Protein AF-A0A1X4HTI1-F1 (afdb_monomer_lite)

Sequence (126 aa):
PAGGGSGKAIRPALVLAAASALGGPVARASAVRAAAAVELVHNFTLLHDDVMDRDTTRRHRPTAWTVFGDADAILAGDALQALALRMLAEDPHPAASAAAARLADCVVELCAGQHADTAMERRGPP

Secondary structure (DSSP, 8-state):
--SSPPP--HHHHHHHHHHHHHHHHHHHHHTHHHHHHHHHHHHHHHHHHHHHTT--EETTEE-HHHHH-HHHHHHHHHHHHHHHHHHHHT--STTHHHHHHHHHHHHHHHHHHHHHHHHHHTT---

pLDDT: mean 92.07, std 11.3, range [50.28, 98.56]

Foldseek 3Di:
DPPDDDPPLVQLVVQLVVLCVVPNPVSSVLCNLLSQLRVLLVQLCVLVVCLVVVPQDDPRHGHPCVVPNDVVSNVSSVVSNVSSLVSLVPRPDPCSVVSSVVVVVVVVVVVVVVVVVSVVVVVDDD

Structure (mmCIF, N/CA/C/O backbone):
data_AF-A0A1X4HTI1-F1
#
_entry.id   AF-A0A1X4HTI1-F1
#
loop_
_atom_site.group_PDB
_atom_site.id
_atom_site.type_symbol
_atom_site.label_atom_id
_atom_site.label_alt_id
_atom_site.label_comp_id
_atom_site.label_asym_id
_atom_site.label_entity_id
_atom_site.label_seq_id
_atom_site.pdbx_PDB_ins_code
_atom_site.Cartn_x
_atom_site.Cartn_y
_atom_site.Cartn_z
_atom_site.occupancy
_atom_site.B_iso_or_equiv
_atom_site.auth_seq_id
_atom_site.auth_comp_id
_atom_site.auth_asym_id
_atom_site.auth_atom_id
_atom_site.pdbx_PDB_model_num
ATOM 1 N N . PRO A 1 1 ? 0.869 10.254 17.851 1.00 53.12 1 PRO A N 1
ATOM 2 C CA . PRO A 1 1 ? 1.420 8.978 17.327 1.00 53.12 1 PRO A CA 1
ATOM 3 C C . PRO A 1 1 ? 2.649 9.108 16.380 1.00 53.12 1 PRO A C 1
ATOM 5 O O . PRO A 1 1 ? 2.848 8.226 15.553 1.00 53.12 1 PRO A O 1
ATOM 8 N N . ALA A 1 2 ? 3.555 10.096 16.550 1.00 54.97 2 ALA A N 1
ATOM 9 C CA . ALA A 1 2 ? 4.762 10.244 15.699 1.00 54.97 2 ALA A CA 1
ATOM 10 C C . ALA A 1 2 ? 6.107 9.814 16.348 1.00 54.97 2 ALA A C 1
ATOM 12 O O . ALA A 1 2 ? 6.953 9.265 15.661 1.00 54.97 2 ALA A O 1
ATOM 13 N N . GLY A 1 3 ? 6.286 9.893 17.674 1.00 50.28 3 GLY A N 1
ATOM 14 C CA . GLY A 1 3 ? 7.582 9.627 18.346 1.00 50.28 3 GLY A CA 1
ATOM 15 C C . GLY A 1 3 ? 7.992 8.168 18.644 1.00 50.28 3 GLY A C 1
ATOM 16 O O . GLY A 1 3 ? 8.602 7.930 19.675 1.00 50.28 3 GLY A O 1
ATOM 17 N N . GLY A 1 4 ? 7.631 7.181 17.819 1.00 54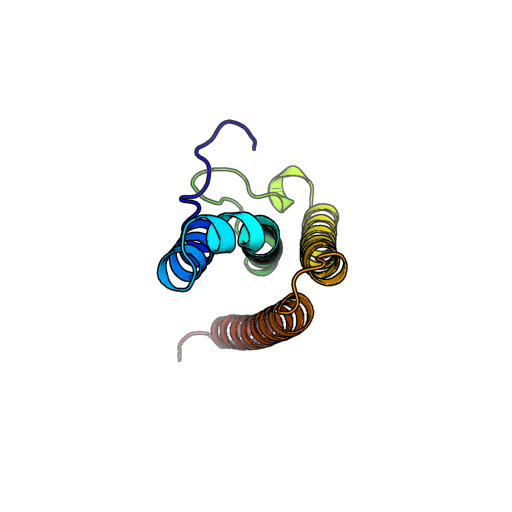.53 4 GLY A N 1
ATOM 18 C CA . GLY A 1 4 ? 7.895 5.752 18.072 1.00 54.53 4 GLY A CA 1
ATOM 19 C C . GLY A 1 4 ? 8.492 5.069 16.844 1.00 54.53 4 GLY A C 1
ATOM 20 O O . GLY A 1 4 ? 8.322 5.575 15.737 1.00 54.53 4 GLY A O 1
ATOM 21 N N . GLY A 1 5 ? 9.186 3.943 17.040 1.00 57.56 5 GLY A N 1
ATOM 22 C CA . GLY A 1 5 ? 9.954 3.262 15.993 1.00 57.56 5 GLY A CA 1
ATOM 23 C C . GLY A 1 5 ? 9.169 3.028 14.697 1.00 57.56 5 GLY A C 1
ATOM 24 O O . GLY A 1 5 ? 8.069 2.470 14.710 1.00 57.56 5 GLY A O 1
ATOM 25 N N . SER A 1 6 ? 9.764 3.452 13.578 1.00 66.44 6 SER A N 1
ATOM 26 C CA . SER A 1 6 ? 9.314 3.117 12.224 1.00 66.44 6 SER A CA 1
ATOM 27 C C . SER A 1 6 ? 9.195 1.599 12.065 1.00 66.44 6 SER A C 1
ATOM 29 O O . SER A 1 6 ? 9.945 0.835 12.677 1.00 66.44 6 SER A O 1
ATOM 31 N N . GLY A 1 7 ? 8.266 1.144 11.219 1.00 70.00 7 GLY A N 1
ATOM 32 C CA . GLY A 1 7 ? 8.229 -0.260 10.814 1.00 70.00 7 GLY A CA 1
ATOM 33 C C . GLY A 1 7 ? 9.562 -0.722 10.225 1.00 70.00 7 GLY A C 1
ATOM 34 O O . GLY A 1 7 ? 10.383 0.082 9.789 1.00 70.00 7 GLY A O 1
ATOM 35 N N . LYS A 1 8 ? 9.760 -2.043 10.177 1.00 82.31 8 LYS A N 1
ATOM 36 C CA . LYS A 1 8 ? 10.998 -2.669 9.679 1.00 82.31 8 LYS A CA 1
ATOM 37 C C . LYS A 1 8 ? 11.240 -2.466 8.171 1.00 82.31 8 LYS A C 1
ATOM 39 O O . LYS A 1 8 ? 12.240 -2.959 7.667 1.00 82.31 8 LYS A O 1
ATOM 44 N N . ALA A 1 9 ? 10.310 -1.820 7.455 1.00 86.12 9 ALA A N 1
ATOM 45 C CA . ALA A 1 9 ? 10.372 -1.562 6.013 1.00 86.12 9 ALA A CA 1
ATOM 46 C C . ALA A 1 9 ? 10.713 -2.814 5.173 1.00 86.12 9 ALA A C 1
ATOM 48 O O . ALA A 1 9 ? 11.374 -2.734 4.139 1.00 86.12 9 ALA A O 1
ATOM 49 N N . ILE A 1 10 ? 10.256 -3.993 5.618 1.00 91.94 10 ILE A N 1
ATOM 50 C CA . ILE A 1 10 ? 10.599 -5.279 4.990 1.00 91.94 10 ILE A CA 1
ATOM 51 C C . ILE A 1 10 ? 10.056 -5.337 3.560 1.00 91.94 10 ILE A C 1
ATOM 53 O O . ILE A 1 10 ? 10.773 -5.735 2.650 1.00 91.94 10 ILE A O 1
ATOM 57 N N . ARG A 1 11 ? 8.810 -4.905 3.343 1.00 94.06 11 ARG A N 1
ATOM 58 C CA . ARG A 1 11 ? 8.152 -4.955 2.030 1.00 94.06 11 ARG A CA 1
ATOM 59 C C . ARG A 1 11 ? 8.858 -4.093 0.973 1.00 94.06 11 ARG A C 1
ATOM 61 O O . ARG A 1 11 ? 9.241 -4.654 -0.053 1.00 94.06 11 ARG A O 1
ATOM 68 N N . PRO A 1 12 ? 9.120 -2.790 1.199 1.00 95.25 12 PRO A N 1
ATOM 69 C CA . PRO A 1 12 ? 9.872 -1.993 0.235 1.00 95.25 12 PRO A CA 1
ATOM 70 C C . PRO A 1 12 ? 11.305 -2.510 0.061 1.00 95.25 12 PRO A C 1
ATOM 72 O O . PRO A 1 12 ? 11.811 -2.528 -1.060 1.00 95.25 12 PRO A O 1
ATOM 75 N N . ALA A 1 13 ? 11.953 -3.005 1.124 1.00 96.06 13 ALA A N 1
ATOM 76 C CA . ALA A 1 13 ? 13.279 -3.608 1.008 1.00 96.06 13 ALA A CA 1
ATOM 77 C C . ALA A 1 13 ? 13.283 -4.841 0.088 1.00 96.06 13 ALA A C 1
ATOM 79 O O . ALA A 1 13 ? 14.198 -4.972 -0.724 1.00 96.06 13 ALA A O 1
ATOM 80 N N . LEU A 1 14 ? 12.259 -5.699 0.162 1.00 96.94 14 LEU A N 1
ATOM 81 C CA . LEU A 1 14 ? 12.106 -6.862 -0.716 1.00 96.94 14 LEU A CA 1
ATOM 82 C C . LEU A 1 14 ? 11.907 -6.460 -2.181 1.00 96.94 14 LEU A C 1
ATOM 84 O O . LEU A 1 14 ? 12.568 -7.028 -3.046 1.00 96.94 14 LEU A O 1
ATOM 88 N N . VAL A 1 15 ? 11.075 -5.450 -2.464 1.00 97.12 15 VAL A N 1
ATOM 89 C CA . VAL A 1 15 ? 10.889 -4.931 -3.834 1.00 97.12 15 VAL A CA 1
ATOM 90 C C . VAL A 1 15 ? 12.220 -4.443 -4.410 1.00 97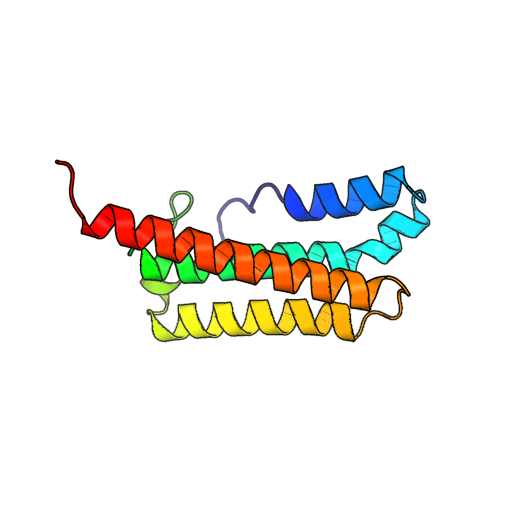.12 15 VAL A C 1
ATOM 92 O O . VAL A 1 15 ? 12.624 -4.842 -5.503 1.00 97.12 15 VAL A O 1
ATOM 95 N N . LEU A 1 16 ? 12.947 -3.624 -3.647 1.00 97.88 16 LEU A N 1
ATOM 96 C CA . LEU A 1 16 ? 14.232 -3.074 -4.077 1.00 97.88 16 LEU A CA 1
ATOM 97 C C . LEU A 1 16 ? 15.324 -4.147 -4.192 1.00 97.88 16 LEU A C 1
ATOM 99 O O . LEU A 1 16 ? 16.202 -4.035 -5.048 1.00 97.88 16 LEU A O 1
ATOM 103 N N . ALA A 1 17 ? 15.307 -5.167 -3.332 1.00 97.56 17 ALA A N 1
ATOM 104 C CA . ALA A 1 17 ? 16.234 -6.293 -3.401 1.00 97.56 17 ALA A CA 1
ATOM 105 C C . ALA A 1 17 ? 15.967 -7.160 -4.638 1.00 97.56 17 ALA A C 1
ATOM 107 O O . ALA A 1 17 ? 16.911 -7.482 -5.354 1.00 97.56 17 ALA A O 1
ATOM 108 N N . ALA A 1 18 ? 14.700 -7.464 -4.937 1.00 97.25 18 ALA A N 1
ATOM 109 C CA . ALA A 1 18 ? 14.311 -8.216 -6.127 1.00 97.25 18 ALA A CA 1
ATOM 110 C C . ALA A 1 18 ? 14.718 -7.485 -7.414 1.00 97.25 18 ALA A C 1
ATOM 112 O O . ALA A 1 18 ? 15.367 -8.069 -8.280 1.00 97.25 18 ALA A O 1
ATOM 113 N N . ALA A 1 19 ? 14.432 -6.182 -7.507 1.00 97.38 19 ALA A N 1
ATOM 114 C CA . ALA A 1 19 ? 14.858 -5.367 -8.643 1.00 97.38 19 ALA A CA 1
ATOM 115 C C . ALA A 1 19 ? 16.391 -5.335 -8.781 1.00 97.38 19 ALA A C 1
ATOM 117 O O . ALA A 1 19 ? 16.926 -5.515 -9.874 1.00 97.38 19 ALA A O 1
ATOM 118 N N . SER A 1 20 ? 17.106 -5.179 -7.660 1.00 97.75 20 SER A N 1
ATOM 119 C CA . SER A 1 20 ? 18.571 -5.200 -7.647 1.00 97.75 20 SER A CA 1
ATOM 120 C C . SER A 1 20 ? 19.154 -6.544 -8.080 1.00 97.75 20 SER A C 1
ATOM 122 O O . SER A 1 20 ? 20.186 -6.561 -8.743 1.00 97.75 20 SER A O 1
ATOM 124 N N . ALA A 1 21 ? 18.533 -7.660 -7.699 1.00 97.75 21 ALA A N 1
ATOM 125 C CA . ALA A 1 21 ? 19.001 -8.997 -8.048 1.00 97.75 21 ALA A CA 1
ATOM 126 C C . ALA A 1 21 ? 18.811 -9.308 -9.542 1.00 97.75 21 ALA A C 1
ATOM 128 O O . ALA A 1 21 ? 19.624 -10.019 -10.122 1.00 97.75 21 ALA A O 1
ATOM 129 N N . LEU A 1 22 ? 17.759 -8.763 -10.162 1.00 96.19 22 LEU A N 1
ATOM 130 C CA . LEU A 1 22 ? 17.398 -9.045 -11.556 1.00 96.19 22 LEU A CA 1
ATOM 131 C C . LEU A 1 22 ? 18.014 -8.070 -12.568 1.00 96.19 22 LEU A C 1
ATOM 133 O O . LEU A 1 22 ? 18.204 -8.438 -13.723 1.00 96.19 22 LEU A O 1
ATOM 137 N N . GLY A 1 23 ? 18.321 -6.836 -12.161 1.00 95.00 23 GLY A N 1
ATOM 138 C CA . GLY A 1 23 ? 18.818 -5.799 -13.076 1.00 95.00 23 GLY A CA 1
ATOM 139 C C . GLY A 1 23 ? 19.817 -4.820 -12.458 1.00 95.00 23 GLY A C 1
ATOM 140 O O . GLY A 1 23 ? 20.056 -3.742 -13.006 1.00 95.00 23 GLY A O 1
ATOM 141 N N . GLY A 1 24 ? 20.396 -5.166 -11.307 1.00 96.75 24 GLY A N 1
ATOM 142 C CA . GLY A 1 24 ? 21.441 -4.381 -10.659 1.00 96.75 24 GLY A CA 1
ATOM 143 C C . GLY A 1 24 ? 20.971 -3.029 -10.097 1.00 96.75 24 GLY A C 1
ATOM 144 O O . GLY A 1 24 ? 19.774 -2.782 -9.919 1.00 96.75 24 GLY A O 1
ATOM 145 N N . PRO A 1 25 ? 21.919 -2.120 -9.801 1.00 96.44 25 PRO A N 1
ATOM 146 C CA . PRO A 1 25 ? 21.630 -0.835 -9.160 1.00 96.44 25 PRO A CA 1
ATOM 147 C C . PRO A 1 25 ? 20.673 0.072 -9.947 1.00 96.44 25 PRO A C 1
ATOM 149 O O . PRO A 1 25 ? 19.893 0.801 -9.338 1.00 96.44 25 PRO A O 1
ATOM 152 N N . VAL A 1 26 ? 20.701 0.010 -11.283 1.00 96.38 26 VAL A N 1
ATOM 153 C CA . VAL A 1 26 ? 19.804 0.801 -12.142 1.00 96.38 26 VAL A CA 1
ATOM 154 C C . VAL A 1 26 ? 18.361 0.333 -11.970 1.00 96.38 26 VAL A C 1
ATOM 156 O O . VAL A 1 26 ? 17.499 1.151 -11.661 1.00 96.38 26 VAL A O 1
ATOM 159 N N . ALA A 1 27 ? 18.112 -0.980 -12.059 1.00 96.50 27 ALA A N 1
ATOM 160 C CA . ALA A 1 27 ? 16.780 -1.547 -11.844 1.00 96.50 27 ALA A CA 1
ATOM 161 C C . ALA A 1 27 ? 16.255 -1.263 -10.426 1.00 96.50 27 ALA A C 1
ATOM 163 O O . ALA A 1 27 ? 15.084 -0.922 -10.243 1.00 96.50 27 ALA A O 1
ATOM 164 N N . ARG A 1 28 ? 17.137 -1.338 -9.419 1.00 97.19 28 ARG A N 1
ATOM 165 C CA . ARG A 1 28 ? 16.823 -0.948 -8.037 1.00 97.19 28 ARG A CA 1
ATOM 166 C C . ARG A 1 28 ? 16.350 0.504 -7.945 1.00 97.19 28 ARG A C 1
ATOM 168 O O . ARG A 1 28 ? 15.361 0.765 -7.267 1.00 97.19 28 ARG A O 1
ATOM 175 N N . ALA A 1 29 ? 17.044 1.437 -8.598 1.00 96.75 29 ALA A N 1
ATOM 176 C CA . ALA A 1 29 ? 16.685 2.854 -8.577 1.00 96.75 29 ALA A CA 1
ATOM 177 C C . ALA A 1 29 ? 15.327 3.115 -9.250 1.00 96.75 29 ALA A C 1
ATOM 179 O O . ALA A 1 29 ? 14.518 3.875 -8.721 1.00 96.75 29 ALA A O 1
ATOM 180 N N . SER A 1 30 ? 15.030 2.433 -10.359 1.00 96.38 30 SER A N 1
ATOM 181 C CA . SER A 1 30 ? 13.724 2.523 -11.028 1.00 96.38 30 SER A CA 1
ATOM 182 C C . SER A 1 30 ? 12.572 1.887 -10.238 1.00 96.38 30 SER A C 1
ATOM 184 O O . SER A 1 30 ? 11.424 2.253 -10.446 1.00 96.38 30 SER A O 1
ATOM 186 N N . ALA A 1 31 ? 12.844 0.983 -9.292 1.00 97.19 31 ALA A N 1
ATOM 187 C CA . ALA A 1 31 ? 11.810 0.301 -8.507 1.00 97.19 31 ALA A CA 1
ATOM 188 C C . ALA A 1 31 ? 11.322 1.084 -7.270 1.00 97.19 31 ALA A C 1
ATOM 190 O O . ALA A 1 31 ? 10.470 0.592 -6.528 1.00 97.19 31 ALA A O 1
ATOM 191 N N . VAL A 1 32 ? 11.835 2.295 -7.018 1.00 97.19 32 VAL A N 1
ATOM 192 C CA . VAL A 1 32 ? 11.500 3.081 -5.813 1.00 97.19 32 VAL A CA 1
ATOM 193 C C . VAL A 1 32 ? 10.011 3.418 -5.735 1.00 97.19 32 VAL A C 1
ATOM 195 O O . VAL A 1 32 ? 9.420 3.295 -4.662 1.00 97.19 32 VAL A O 1
ATOM 198 N N . ARG A 1 33 ? 9.379 3.789 -6.856 1.00 97.38 33 ARG A N 1
ATOM 199 C CA . ARG A 1 33 ? 7.935 4.076 -6.887 1.00 97.38 33 ARG A CA 1
ATOM 200 C C . ARG A 1 33 ? 7.106 2.834 -6.575 1.00 97.38 33 ARG A C 1
ATOM 202 O O . ARG A 1 33 ? 6.187 2.915 -5.768 1.00 97.38 33 ARG A O 1
ATOM 209 N N . ALA A 1 34 ? 7.484 1.681 -7.125 1.00 97.69 34 ALA A N 1
ATOM 210 C CA . ALA A 1 34 ? 6.836 0.412 -6.811 1.00 97.69 34 ALA A CA 1
ATOM 211 C C . ALA A 1 34 ? 7.008 0.014 -5.336 1.00 97.69 34 ALA A C 1
ATOM 213 O O . ALA A 1 34 ? 6.046 -0.393 -4.689 1.00 97.69 34 ALA A O 1
ATOM 214 N N . ALA A 1 35 ? 8.205 0.190 -4.771 1.00 97.69 35 ALA A N 1
ATOM 215 C CA . ALA A 1 35 ? 8.463 -0.081 -3.358 1.00 97.69 35 ALA A CA 1
ATOM 216 C C . ALA A 1 35 ? 7.614 0.814 -2.438 1.00 97.69 35 ALA A C 1
ATOM 218 O O . ALA A 1 35 ? 7.045 0.333 -1.458 1.00 97.69 35 ALA A O 1
ATOM 219 N N . ALA A 1 36 ? 7.492 2.099 -2.776 1.00 97.62 36 ALA A N 1
ATOM 220 C CA . ALA A 1 36 ? 6.644 3.039 -2.056 1.00 97.62 36 ALA A CA 1
ATOM 221 C C . ALA A 1 36 ? 5.152 2.701 -2.192 1.00 97.62 36 ALA A C 1
ATOM 223 O O . ALA A 1 36 ? 4.449 2.710 -1.188 1.00 97.62 36 ALA A O 1
ATOM 224 N N . ALA A 1 37 ? 4.675 2.334 -3.387 1.00 98.12 37 ALA A N 1
ATOM 225 C CA . ALA A 1 37 ? 3.288 1.918 -3.601 1.00 98.12 37 ALA A CA 1
ATOM 226 C C . ALA A 1 37 ? 2.911 0.704 -2.733 1.00 98.12 37 ALA A C 1
ATOM 228 O O . ALA A 1 37 ? 1.852 0.693 -2.109 1.00 98.12 37 ALA A O 1
ATOM 229 N N . VAL A 1 38 ? 3.806 -0.283 -2.615 1.00 97.81 38 VAL A N 1
ATOM 230 C CA . VAL A 1 38 ? 3.603 -1.442 -1.730 1.00 97.81 38 VAL A CA 1
ATOM 231 C C . VAL A 1 38 ? 3.527 -1.030 -0.257 1.00 97.81 38 VAL A C 1
ATOM 233 O O . VAL A 1 38 ? 2.691 -1.547 0.482 1.00 97.81 38 VAL A O 1
ATOM 236 N N . GLU A 1 39 ? 4.376 -0.106 0.195 1.00 97.50 39 GLU A N 1
ATOM 237 C CA . GLU A 1 39 ? 4.343 0.367 1.585 1.00 97.50 39 GLU A CA 1
ATOM 238 C C . GLU A 1 39 ? 3.108 1.241 1.870 1.00 97.50 39 GLU A C 1
ATOM 240 O O . GLU A 1 39 ? 2.549 1.167 2.964 1.00 97.50 39 GLU A O 1
ATOM 245 N N . LEU A 1 40 ? 2.633 2.023 0.895 1.00 97.94 40 LEU A N 1
ATOM 246 C CA . LEU A 1 40 ? 1.378 2.773 0.994 1.00 97.94 40 LEU A CA 1
ATOM 247 C C . LEU A 1 40 ? 0.184 1.830 1.147 1.00 97.94 40 LEU A C 1
ATOM 249 O O . LEU A 1 40 ? -0.586 1.998 2.089 1.00 97.94 40 LEU A O 1
ATOM 253 N N . VAL A 1 41 ? 0.080 0.801 0.296 1.00 97.50 41 VAL A N 1
ATOM 254 C CA . VAL A 1 41 ? -0.954 -0.238 0.434 1.00 97.50 41 VAL A CA 1
ATOM 255 C C . VAL A 1 41 ? -0.838 -0.933 1.785 1.00 97.50 41 VAL A C 1
ATOM 257 O O . VAL A 1 41 ? -1.840 -1.104 2.465 1.00 97.50 41 VAL A O 1
ATOM 260 N N . HIS A 1 42 ? 0.373 -1.266 2.238 1.00 95.88 42 HIS A N 1
ATOM 261 C CA . HIS A 1 42 ? 0.541 -1.869 3.557 1.00 95.88 42 HIS A CA 1
ATOM 262 C C . HIS A 1 42 ? 0.003 -0.980 4.688 1.00 95.88 42 HIS A C 1
ATOM 264 O O . HIS A 1 42 ? -0.659 -1.483 5.588 1.00 95.88 42 HIS A O 1
ATOM 270 N N . ASN A 1 43 ? 0.283 0.324 4.670 1.00 96.00 43 ASN A N 1
ATOM 271 C CA . ASN A 1 43 ? -0.221 1.227 5.706 1.00 96.00 43 ASN A CA 1
ATOM 272 C C . ASN A 1 43 ? -1.732 1.458 5.585 1.00 96.00 43 ASN A C 1
ATOM 274 O O . ASN A 1 43 ? -2.391 1.576 6.613 1.00 96.00 43 ASN A O 1
ATOM 278 N N . PHE A 1 44 ? -2.277 1.467 4.365 1.00 95.94 44 PHE A N 1
ATOM 279 C CA . PHE A 1 44 ? -3.722 1.469 4.129 1.00 95.94 44 PHE A CA 1
ATOM 280 C C . PHE A 1 44 ? -4.398 0.298 4.852 1.00 95.94 44 PHE A C 1
ATOM 282 O O . PHE A 1 44 ? -5.302 0.546 5.649 1.00 95.94 44 PHE A O 1
ATOM 289 N N . THR A 1 45 ? -3.925 -0.941 4.650 1.00 95.12 45 THR A N 1
ATOM 290 C CA . THR A 1 45 ? -4.570 -2.101 5.284 1.00 95.12 45 THR A CA 1
ATOM 291 C C . THR A 1 45 ? -4.501 -1.991 6.799 1.00 95.12 45 THR A C 1
ATOM 293 O O . THR A 1 45 ? -5.513 -2.150 7.453 1.00 95.12 45 THR A O 1
ATOM 296 N N . LEU A 1 46 ? -3.357 -1.589 7.368 1.00 95.31 46 LEU A N 1
ATOM 297 C CA . LEU A 1 46 ? -3.231 -1.423 8.821 1.00 95.31 46 LEU A CA 1
ATOM 298 C C . LEU A 1 46 ? -4.230 -0.415 9.407 1.00 95.31 46 LEU A C 1
ATOM 300 O O . LEU A 1 46 ? -4.740 -0.646 10.499 1.00 95.31 46 LEU A O 1
ATOM 304 N N . LEU A 1 47 ? -4.483 0.702 8.715 1.00 96.50 47 LEU A N 1
ATOM 305 C CA . LEU A 1 47 ? -5.450 1.702 9.172 1.00 96.50 47 LEU A CA 1
ATOM 306 C C . LEU A 1 47 ? -6.873 1.147 9.175 1.00 96.50 47 LEU A C 1
ATOM 308 O O . LEU A 1 47 ? -7.615 1.388 10.124 1.00 96.50 47 LEU A O 1
ATOM 312 N N . HIS A 1 48 ? -7.247 0.434 8.114 1.00 96.94 48 HIS A N 1
ATOM 313 C CA . HIS A 1 48 ? -8.576 -0.157 7.992 1.00 96.94 48 HIS A CA 1
ATOM 314 C C . HIS A 1 48 ? -8.753 -1.344 8.947 1.00 96.94 48 HIS A C 1
ATOM 316 O O . HIS A 1 48 ? -9.776 -1.405 9.622 1.00 96.94 48 HIS A O 1
ATOM 322 N N . ASP A 1 49 ? -7.757 -2.222 9.077 1.00 95.06 49 ASP A N 1
ATOM 323 C CA . ASP A 1 49 ? -7.755 -3.362 10.006 1.00 95.06 49 ASP A CA 1
ATOM 324 C C . ASP A 1 49 ? -7.927 -2.882 11.452 1.00 95.06 49 ASP A C 1
ATOM 326 O O . ASP A 1 49 ? -8.813 -3.355 12.157 1.00 95.06 49 ASP A O 1
ATOM 330 N N . ASP A 1 50 ? -7.175 -1.851 11.870 1.00 96.25 50 ASP A N 1
ATOM 331 C CA . ASP A 1 50 ? -7.302 -1.280 13.219 1.00 96.25 50 ASP A CA 1
ATOM 332 C C . ASP A 1 50 ? -8.745 -0.835 13.528 1.00 96.25 50 ASP A C 1
ATOM 334 O O . ASP A 1 50 ? -9.211 -0.974 14.661 1.00 96.25 50 ASP A O 1
ATOM 338 N N . VAL A 1 51 ? -9.452 -0.287 12.530 1.00 96.12 51 VAL A N 1
ATOM 339 C CA . VAL A 1 51 ? -10.860 0.129 12.648 1.00 96.12 51 VAL A CA 1
ATOM 340 C C . VAL A 1 51 ? -11.797 -1.080 12.675 1.00 96.12 51 VAL A C 1
ATOM 342 O O . VAL A 1 51 ? -12.710 -1.116 13.505 1.00 96.12 51 VAL A O 1
ATOM 345 N N . MET A 1 52 ? -11.596 -2.051 11.778 1.00 94.31 52 MET A N 1
ATOM 346 C CA . MET A 1 52 ? -12.429 -3.253 11.660 1.00 94.31 52 MET A CA 1
ATOM 347 C C . MET A 1 52 ? -12.372 -4.107 12.930 1.00 94.31 52 MET A C 1
ATOM 349 O O . MET A 1 52 ? -13.423 -4.487 13.451 1.00 94.31 52 MET A O 1
ATOM 353 N N . ASP A 1 53 ? -11.170 -4.300 13.470 1.00 93.31 53 ASP A N 1
ATOM 354 C CA . ASP A 1 53 ? -10.901 -5.172 14.618 1.00 93.31 53 ASP A CA 1
ATOM 355 C C . ASP A 1 53 ? -11.082 -4.440 15.958 1.00 93.31 53 ASP A C 1
ATOM 357 O O . ASP A 1 53 ? -11.056 -5.042 17.031 1.00 93.31 53 ASP A O 1
ATOM 361 N N . ARG A 1 54 ? -11.301 -3.117 15.910 1.00 95.25 54 ARG A N 1
ATOM 362 C CA . ARG A 1 54 ? -11.376 -2.229 17.083 1.00 95.25 54 ARG A CA 1
ATOM 363 C C . ARG A 1 54 ? -10.108 -2.271 17.939 1.00 95.25 54 ARG A C 1
ATOM 365 O O . ARG A 1 54 ? -10.151 -2.022 19.148 1.00 95.25 54 ARG A O 1
ATOM 372 N N . ASP A 1 55 ? -8.962 -2.484 17.300 1.00 94.75 55 ASP A N 1
ATOM 373 C CA . ASP A 1 55 ? -7.659 -2.438 17.946 1.00 94.75 55 ASP A CA 1
ATOM 374 C C . ASP A 1 55 ? -7.357 -1.014 18.414 1.00 94.75 55 ASP A C 1
ATOM 376 O O . ASP A 1 55 ? -7.151 -0.083 17.631 1.00 94.75 55 ASP A O 1
ATOM 380 N N . THR A 1 56 ? -7.309 -0.819 19.730 1.00 96.00 56 THR A N 1
ATOM 381 C CA . THR A 1 56 ? -7.038 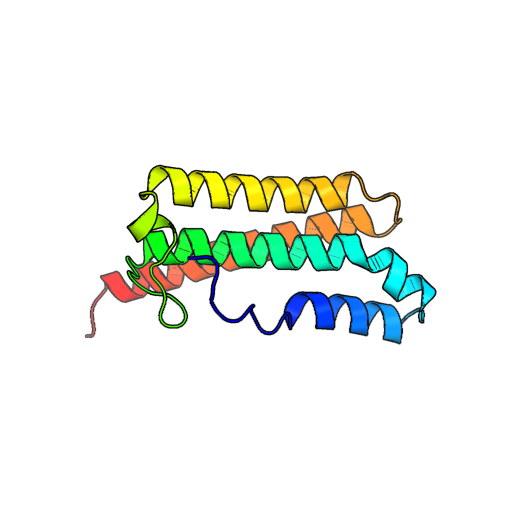0.508 20.307 1.00 96.00 56 THR A CA 1
ATOM 382 C C . THR A 1 56 ? -5.557 0.870 20.292 1.00 96.00 56 THR A C 1
ATOM 384 O O . THR A 1 56 ? -5.196 2.044 20.409 1.00 96.00 56 THR A O 1
ATOM 387 N N . THR A 1 57 ? -4.675 -0.123 20.132 1.00 94.00 57 THR A N 1
ATOM 388 C CA . THR A 1 57 ? -3.230 0.099 20.098 1.00 94.00 57 THR A CA 1
ATOM 389 C C . THR A 1 57 ? -2.523 -0.760 19.057 1.00 94.00 57 THR A C 1
ATOM 391 O O . THR A 1 57 ? -2.806 -1.942 18.918 1.00 94.00 57 THR A O 1
ATOM 394 N N . ARG A 1 58 ? -1.515 -0.185 18.393 1.00 91.56 58 ARG A N 1
ATOM 395 C CA . ARG A 1 58 ? -0.605 -0.875 17.476 1.00 91.56 58 ARG A CA 1
ATOM 396 C C . ARG A 1 58 ? 0.836 -0.535 17.826 1.00 91.56 58 ARG A C 1
ATOM 398 O O . ARG A 1 58 ? 1.211 0.632 17.929 1.00 91.56 58 ARG A O 1
ATOM 405 N N . ARG A 1 59 ? 1.670 -1.566 18.019 1.00 88.38 59 ARG A N 1
ATOM 406 C CA . ARG A 1 59 ? 3.088 -1.429 18.426 1.00 88.38 59 ARG A CA 1
ATOM 407 C C . ARG A 1 59 ? 3.266 -0.525 19.660 1.00 88.38 59 ARG A C 1
ATOM 409 O O . ARG A 1 59 ? 4.137 0.341 19.669 1.00 88.38 59 ARG A O 1
ATOM 416 N N . HIS A 1 60 ? 2.429 -0.732 20.681 1.00 89.25 60 HIS A N 1
ATOM 417 C CA . HIS A 1 60 ? 2.409 0.032 21.941 1.00 89.25 60 HIS A CA 1
ATOM 418 C C . HIS A 1 60 ? 2.033 1.516 21.793 1.00 89.25 60 HIS A C 1
ATOM 420 O O . HIS A 1 60 ? 2.449 2.355 22.591 1.00 89.25 60 HIS A O 1
ATOM 426 N N . ARG A 1 61 ? 1.266 1.867 20.757 1.00 87.19 61 ARG A N 1
ATOM 427 C CA . ARG A 1 61 ? 0.830 3.241 20.484 1.00 87.19 61 ARG A CA 1
ATOM 428 C C . ARG A 1 61 ? -0.662 3.263 20.183 1.00 87.19 61 ARG A C 1
ATOM 430 O O . ARG A 1 61 ? -1.120 2.307 19.569 1.00 87.19 61 ARG A O 1
ATOM 437 N N . PRO A 1 62 ? -1.387 4.341 20.517 1.00 94.06 62 PRO A N 1
ATOM 438 C CA . PRO A 1 62 ? -2.759 4.519 20.053 1.00 94.06 62 PRO A CA 1
ATOM 439 C C . PRO A 1 62 ? -2.843 4.424 18.525 1.00 94.06 62 PRO A C 1
ATOM 441 O O . PRO A 1 62 ? -2.001 5.005 17.825 1.00 94.06 62 PRO A O 1
ATOM 444 N N . THR A 1 63 ? -3.822 3.672 18.030 1.00 96.06 63 THR A N 1
ATOM 445 C CA . THR A 1 63 ? -4.142 3.554 16.599 1.00 96.06 63 THR A CA 1
ATOM 446 C C . THR A 1 63 ? -4.693 4.864 16.038 1.00 96.06 63 THR A C 1
ATOM 448 O O . THR A 1 63 ? -5.071 5.771 16.777 1.00 96.06 63 THR A O 1
ATOM 451 N N . ALA A 1 64 ? -4.713 5.013 14.712 1.00 95.44 64 ALA A N 1
ATOM 452 C CA . ALA A 1 64 ? -5.169 6.262 14.103 1.00 95.44 64 ALA A CA 1
ATOM 453 C C . ALA A 1 64 ? -6.628 6.573 14.462 1.00 95.44 64 ALA A C 1
ATOM 455 O O . ALA A 1 64 ? -6.929 7.704 14.836 1.00 95.44 64 ALA A O 1
ATOM 456 N N . TRP A 1 65 ? -7.508 5.570 14.440 1.00 97.31 65 TRP A N 1
ATOM 457 C CA . TRP A 1 65 ? -8.925 5.775 14.741 1.00 97.31 65 TRP A CA 1
ATOM 458 C C . TRP A 1 65 ? -9.180 6.130 16.209 1.00 97.31 65 TRP A C 1
ATOM 460 O O . TRP A 1 65 ? -10.077 6.913 16.497 1.00 97.31 65 TRP A O 1
ATOM 470 N N . THR A 1 66 ? -8.357 5.654 17.149 1.00 96.94 66 THR A N 1
ATOM 471 C CA . THR A 1 66 ? -8.497 6.057 18.561 1.00 96.94 66 THR A CA 1
ATOM 472 C C . THR A 1 66 ? -8.073 7.499 18.820 1.00 96.94 66 THR A C 1
ATOM 474 O O . THR A 1 66 ? -8.500 8.093 19.807 1.00 96.94 66 THR A O 1
ATOM 477 N N . VAL A 1 67 ? -7.239 8.076 17.951 1.00 97.12 67 VAL A N 1
ATOM 478 C CA . VAL A 1 67 ? -6.753 9.457 18.083 1.00 97.12 67 VAL A CA 1
ATOM 479 C C . VAL A 1 67 ? -7.583 10.436 17.254 1.00 97.12 67 VAL A C 1
ATOM 481 O O . VAL A 1 67 ? -7.838 11.547 17.711 1.00 97.12 67 VAL A O 1
ATOM 484 N N . PHE A 1 68 ? -7.977 10.041 16.043 1.00 96.62 68 PHE A N 1
ATOM 485 C CA . PHE A 1 68 ? -8.600 10.913 15.041 1.00 96.62 68 PHE A CA 1
ATOM 486 C C . PHE A 1 68 ? -10.049 10.519 14.704 1.00 96.62 68 PHE A C 1
ATOM 488 O O . PHE A 1 68 ? -10.761 11.288 14.075 1.00 96.62 68 PHE A O 1
ATOM 495 N N . GLY A 1 69 ? -10.517 9.356 15.162 1.00 97.50 69 GLY A N 1
ATOM 496 C CA . GLY A 1 69 ? -11.852 8.827 14.876 1.00 97.50 69 GLY A CA 1
ATOM 497 C C . GLY A 1 69 ? -11.908 7.902 13.656 1.00 97.50 69 GLY A C 1
ATOM 498 O O . GLY A 1 69 ? -11.018 7.895 12.804 1.00 97.50 69 GLY A O 1
ATOM 499 N N . ASP A 1 70 ? -12.985 7.115 13.585 1.00 97.94 70 ASP A N 1
ATOM 500 C CA . ASP A 1 70 ? -13.214 6.101 12.546 1.00 97.94 70 ASP A CA 1
ATOM 501 C C . ASP A 1 70 ? -13.187 6.717 11.135 1.00 97.94 70 ASP A C 1
ATOM 503 O O . ASP A 1 70 ? -12.503 6.208 10.250 1.00 97.94 70 ASP A O 1
ATOM 507 N N . ALA A 1 71 ? -13.888 7.839 10.929 1.00 98.19 71 ALA A N 1
ATOM 508 C CA . ALA A 1 71 ? -14.026 8.466 9.612 1.00 98.19 71 ALA A CA 1
ATOM 509 C C . ALA A 1 71 ? -12.679 8.929 9.034 1.00 98.19 71 ALA A C 1
ATOM 511 O O . ALA A 1 71 ? -12.364 8.623 7.884 1.00 98.19 71 ALA A O 1
ATOM 512 N N . ASP A 1 72 ? -11.862 9.611 9.838 1.00 98.06 72 ASP A N 1
ATOM 513 C CA . ASP A 1 72 ? -10.561 10.116 9.396 1.00 98.06 72 ASP A CA 1
ATOM 514 C C . ASP A 1 72 ? -9.572 8.974 9.132 1.00 98.06 72 ASP A C 1
ATOM 516 O O . ASP A 1 72 ? -8.792 9.037 8.181 1.00 98.06 72 ASP A O 1
ATOM 520 N N . ALA A 1 73 ? -9.622 7.900 9.928 1.00 97.81 73 ALA A N 1
ATOM 521 C CA . ALA A 1 73 ? -8.796 6.716 9.702 1.00 97.81 73 ALA A CA 1
ATOM 522 C C . ALA A 1 73 ? -9.164 5.991 8.395 1.00 97.81 73 ALA A C 1
ATOM 524 O O . ALA A 1 73 ? -8.268 5.611 7.637 1.00 97.81 73 ALA A O 1
ATOM 525 N N . ILE A 1 74 ? -10.463 5.851 8.104 1.00 98.19 74 ILE A N 1
ATOM 526 C CA . ILE A 1 74 ? -10.954 5.248 6.857 1.00 98.19 74 ILE A CA 1
ATOM 527 C C . ILE A 1 74 ? -10.527 6.094 5.652 1.00 98.19 74 ILE A C 1
ATOM 529 O O . ILE A 1 74 ? -9.882 5.568 4.744 1.00 98.19 74 ILE A O 1
ATOM 533 N N . LEU A 1 75 ? -10.798 7.405 5.680 1.00 98.56 75 LEU A N 1
ATOM 534 C CA . LEU A 1 75 ? -10.448 8.326 4.592 1.00 98.56 75 LEU A CA 1
ATOM 535 C C . LEU A 1 75 ? -8.937 8.387 4.344 1.00 98.56 75 LEU A C 1
ATOM 537 O O . LEU A 1 75 ? -8.495 8.462 3.196 1.00 98.56 75 LEU A O 1
ATOM 541 N N . ALA A 1 76 ? -8.127 8.332 5.405 1.00 98.44 76 ALA A N 1
ATOM 542 C CA . ALA A 1 76 ? -6.679 8.246 5.271 1.00 98.44 76 ALA A CA 1
ATOM 543 C C . ALA A 1 76 ? -6.256 6.943 4.574 1.00 98.44 76 ALA A C 1
ATOM 545 O O . ALA A 1 76 ? -5.412 6.986 3.681 1.00 98.44 76 ALA A O 1
ATOM 546 N N . GLY A 1 77 ? -6.856 5.803 4.931 1.00 98.19 77 GLY A N 1
ATOM 547 C CA . GLY A 1 77 ? -6.617 4.533 4.245 1.00 98.19 77 GLY A CA 1
ATOM 548 C C . GLY A 1 77 ? -6.963 4.595 2.754 1.00 98.19 77 GLY A C 1
ATOM 549 O O . GLY A 1 77 ? -6.120 4.256 1.921 1.00 98.19 77 GLY A O 1
ATOM 550 N N . ASP A 1 78 ? -8.137 5.127 2.407 1.00 98.50 78 ASP A N 1
ATOM 551 C CA . ASP A 1 78 ? -8.579 5.277 1.013 1.00 98.50 78 ASP A CA 1
ATOM 552 C C . ASP A 1 78 ? -7.607 6.151 0.207 1.00 98.50 78 ASP A C 1
ATOM 554 O O . ASP A 1 78 ? -7.218 5.821 -0.919 1.00 98.50 78 ASP A O 1
ATOM 558 N N . ALA A 1 79 ? -7.149 7.256 0.805 1.00 98.56 79 ALA A N 1
ATOM 559 C CA . ALA A 1 79 ? -6.173 8.143 0.190 1.00 98.56 79 ALA A CA 1
ATOM 560 C C . ALA A 1 79 ? -4.826 7.442 -0.052 1.00 98.56 79 ALA A C 1
ATOM 562 O O . ALA A 1 79 ? -4.235 7.614 -1.119 1.00 98.56 79 ALA A O 1
ATOM 563 N N . LEU A 1 80 ? -4.339 6.630 0.894 1.00 98.56 80 LEU A N 1
ATOM 564 C CA . LEU A 1 80 ? -3.097 5.867 0.726 1.00 98.56 80 LEU A CA 1
ATOM 565 C C . LEU A 1 80 ? -3.211 4.841 -0.411 1.00 98.56 80 LEU A C 1
ATOM 567 O O . LEU A 1 80 ? -2.285 4.734 -1.221 1.00 98.56 80 LEU A O 1
ATOM 571 N N . GLN A 1 81 ? -4.341 4.138 -0.521 1.00 98.19 81 GLN A N 1
ATOM 572 C CA . GLN A 1 81 ? -4.590 3.207 -1.623 1.00 98.19 81 GLN A CA 1
ATOM 573 C C . GLN A 1 81 ? -4.631 3.934 -2.978 1.00 98.19 81 GLN A C 1
ATOM 575 O O . GLN A 1 81 ? -3.978 3.504 -3.934 1.00 98.19 81 GLN A O 1
ATOM 580 N N . ALA A 1 82 ? -5.334 5.067 -3.063 1.00 98.19 82 ALA A N 1
ATOM 581 C CA . ALA A 1 82 ? -5.396 5.873 -4.280 1.00 98.19 82 ALA A CA 1
ATOM 582 C C . ALA A 1 82 ? -4.015 6.422 -4.684 1.00 98.19 82 ALA A C 1
ATOM 584 O O . ALA A 1 82 ? -3.648 6.386 -5.862 1.00 98.19 82 ALA A O 1
ATOM 585 N N . LEU A 1 83 ? -3.216 6.884 -3.716 1.00 98.44 83 LEU A N 1
ATOM 586 C CA . LEU A 1 83 ? -1.849 7.353 -3.951 1.00 98.44 83 LEU A CA 1
ATOM 587 C C . LEU A 1 83 ? -0.940 6.233 -4.462 1.00 98.44 83 LEU A C 1
ATOM 589 O O . LEU A 1 83 ? -0.169 6.468 -5.391 1.00 98.44 83 LEU A O 1
ATOM 593 N N . ALA A 1 84 ? -1.047 5.019 -3.915 1.00 98.25 84 ALA A N 1
ATOM 594 C CA . ALA A 1 84 ? -0.266 3.874 -4.377 1.00 98.25 84 ALA A CA 1
ATOM 595 C C . ALA A 1 84 ? -0.533 3.555 -5.856 1.00 98.25 84 ALA A C 1
ATOM 597 O O . ALA A 1 84 ? 0.406 3.398 -6.640 1.00 98.25 84 ALA A O 1
ATOM 598 N N . LEU A 1 85 ? -1.810 3.517 -6.250 1.00 97.69 85 LEU A N 1
ATOM 599 C CA . LEU A 1 85 ? -2.208 3.279 -7.638 1.00 97.69 85 LEU A CA 1
ATOM 600 C C . LEU A 1 85 ? -1.765 4.420 -8.553 1.00 97.69 85 LEU A C 1
ATOM 602 O O . LEU A 1 85 ? -1.207 4.167 -9.620 1.00 97.69 85 LEU A O 1
ATOM 606 N N . ARG A 1 86 ? -1.941 5.673 -8.119 1.00 97.94 86 ARG A N 1
ATOM 607 C CA . ARG A 1 86 ? -1.488 6.850 -8.867 1.00 97.94 86 ARG A CA 1
ATOM 608 C C . ARG A 1 86 ? 0.020 6.821 -9.115 1.00 97.94 86 ARG A C 1
ATOM 610 O O . ARG A 1 86 ? 0.452 7.084 -10.232 1.00 97.94 86 ARG A O 1
ATOM 617 N N . MET A 1 87 ? 0.816 6.465 -8.105 1.00 97.62 87 MET A N 1
ATOM 618 C CA . MET A 1 87 ? 2.274 6.385 -8.230 1.00 97.62 87 MET A CA 1
ATOM 619 C C . MET A 1 87 ? 2.723 5.408 -9.316 1.00 97.62 87 MET A C 1
ATOM 621 O O . MET A 1 87 ? 3.683 5.712 -10.023 1.00 97.62 87 MET A O 1
ATOM 625 N N . LEU A 1 88 ? 2.044 4.263 -9.437 1.00 97.94 88 LEU A N 1
ATOM 626 C CA . LEU A 1 88 ? 2.314 3.271 -10.477 1.00 97.94 88 LEU A CA 1
ATOM 627 C C . LEU A 1 88 ? 1.752 3.699 -11.836 1.00 97.94 88 LEU A C 1
ATOM 629 O O . LEU A 1 88 ? 2.409 3.505 -12.849 1.00 97.94 88 LEU A O 1
ATOM 633 N N . ALA A 1 89 ? 0.572 4.317 -11.879 1.00 97.25 89 ALA A N 1
ATOM 634 C CA . ALA A 1 89 ? -0.017 4.809 -13.125 1.00 97.25 89 ALA A CA 1
ATOM 635 C C . ALA A 1 89 ? 0.813 5.935 -13.773 1.00 97.25 89 ALA A C 1
ATOM 637 O O . ALA A 1 89 ? 0.880 6.029 -14.995 1.00 97.25 89 ALA A O 1
ATOM 638 N N . GLU A 1 90 ? 1.458 6.776 -12.961 1.00 96.69 90 GLU A N 1
ATOM 639 C CA . GLU A 1 90 ? 2.333 7.868 -13.407 1.00 96.69 90 GLU A CA 1
ATOM 640 C C . GLU A 1 90 ? 3.812 7.447 -13.550 1.00 96.69 90 GLU A C 1
ATOM 642 O O . GLU A 1 90 ? 4.676 8.299 -13.780 1.00 96.69 90 GLU A O 1
ATOM 647 N N . ASP A 1 91 ? 4.148 6.169 -13.350 1.00 97.06 91 ASP A N 1
ATOM 648 C CA . ASP A 1 91 ? 5.515 5.667 -13.503 1.00 97.06 91 ASP A CA 1
ATOM 649 C C . ASP A 1 91 ? 5.806 5.351 -14.986 1.00 97.06 91 ASP A C 1
ATOM 651 O O . ASP A 1 91 ? 5.109 4.529 -15.585 1.00 97.06 91 ASP A O 1
ATOM 655 N N . PRO A 1 92 ? 6.830 5.974 -15.606 1.00 96.19 92 PRO A N 1
ATOM 656 C CA . PRO A 1 92 ? 7.176 5.722 -17.004 1.00 96.19 92 PRO A CA 1
ATOM 657 C C . PRO A 1 92 ? 7.807 4.340 -17.244 1.00 96.19 92 PRO A C 1
ATOM 659 O O . PRO A 1 92 ? 8.081 3.985 -18.392 1.00 96.19 92 PRO A O 1
ATOM 662 N N . HIS A 1 93 ? 8.097 3.564 -16.196 1.00 96.06 93 HIS A N 1
ATOM 663 C CA . HIS A 1 93 ? 8.697 2.247 -16.336 1.00 96.06 93 HIS A CA 1
ATOM 664 C C . HIS A 1 93 ? 7.766 1.288 -17.114 1.00 96.06 93 HIS A C 1
ATOM 666 O O . HIS A 1 93 ? 6.595 1.156 -16.763 1.00 96.06 93 HIS A O 1
ATOM 672 N N . PRO A 1 94 ? 8.257 0.522 -18.110 1.00 95.88 94 PRO A N 1
ATOM 673 C CA . PRO A 1 94 ? 7.407 -0.350 -18.936 1.00 95.88 94 PRO A CA 1
ATOM 674 C C . PRO A 1 94 ? 6.596 -1.391 -18.149 1.00 95.88 94 PRO A C 1
ATOM 676 O O . PRO A 1 94 ? 5.508 -1.784 -18.558 1.00 95.88 94 PRO A O 1
ATOM 679 N N . ALA A 1 95 ? 7.114 -1.835 -17.002 1.00 95.81 95 ALA A N 1
ATOM 680 C CA . ALA A 1 95 ? 6.426 -2.783 -16.124 1.00 95.81 95 ALA A CA 1
ATOM 681 C C . ALA A 1 95 ? 5.390 -2.139 -15.180 1.00 95.81 95 ALA A C 1
ATOM 683 O O . ALA A 1 95 ? 4.738 -2.861 -14.432 1.00 95.81 95 ALA A O 1
ATOM 684 N N . ALA A 1 96 ? 5.236 -0.811 -15.173 1.00 96.88 96 ALA A N 1
ATOM 685 C CA . ALA A 1 96 ? 4.417 -0.105 -14.190 1.00 96.88 96 ALA A CA 1
ATOM 686 C C . ALA A 1 96 ? 2.933 -0.495 -14.247 1.00 96.88 96 ALA A C 1
ATOM 688 O O . ALA A 1 96 ? 2.325 -0.761 -13.213 1.00 96.88 96 ALA A O 1
ATOM 689 N N . SER A 1 97 ? 2.371 -0.628 -15.452 1.00 97.56 97 SER A N 1
ATOM 690 C CA . SER A 1 97 ? 0.986 -1.082 -15.635 1.00 97.56 97 SER A CA 1
ATOM 691 C C . SER A 1 97 ? 0.773 -2.507 -15.106 1.00 97.56 97 SER A C 1
ATOM 693 O O . SER A 1 97 ? -0.186 -2.758 -14.377 1.00 97.56 97 SER A O 1
ATOM 695 N N . ALA A 1 98 ? 1.706 -3.425 -15.383 1.00 97.69 98 ALA A N 1
ATOM 696 C CA . ALA A 1 98 ? 1.650 -4.790 -14.857 1.00 97.69 98 ALA A CA 1
ATOM 697 C C . ALA A 1 98 ? 1.819 -4.829 -13.328 1.00 97.69 98 ALA A C 1
ATOM 699 O O . ALA A 1 98 ? 1.142 -5.595 -12.645 1.00 97.69 98 ALA A O 1
ATOM 700 N N . ALA A 1 99 ? 2.685 -3.976 -12.774 1.00 97.12 99 ALA A N 1
ATOM 701 C CA . ALA A 1 99 ? 2.849 -3.832 -11.332 1.00 97.12 99 ALA A CA 1
ATOM 702 C C . ALA A 1 99 ? 1.576 -3.287 -10.663 1.00 97.12 99 ALA A C 1
ATOM 704 O O . ALA A 1 99 ? 1.199 -3.779 -9.602 1.00 97.12 99 ALA A O 1
ATOM 705 N N . ALA A 1 100 ? 0.891 -2.323 -11.289 1.00 97.81 100 ALA A N 1
ATOM 706 C CA . ALA A 1 100 ? -0.385 -1.795 -10.807 1.00 97.81 100 ALA A CA 1
ATOM 707 C C . ALA A 1 100 ? -1.471 -2.874 -10.790 1.00 97.81 100 ALA A C 1
ATOM 709 O O . ALA A 1 100 ? -2.146 -3.031 -9.775 1.00 97.81 100 ALA A O 1
ATOM 710 N N . ALA A 1 101 ? -1.587 -3.657 -11.869 1.00 97.94 101 ALA A N 1
ATOM 711 C CA . ALA A 1 101 ? -2.513 -4.784 -11.933 1.00 97.94 101 ALA A CA 1
ATOM 712 C C . ALA A 1 101 ? -2.219 -5.810 -10.828 1.00 97.94 101 ALA A C 1
ATOM 714 O O . ALA A 1 101 ? -3.106 -6.147 -10.051 1.00 97.94 101 ALA A O 1
ATOM 715 N N . ARG A 1 102 ? -0.952 -6.219 -10.664 1.00 97.50 102 ARG A N 1
ATOM 716 C CA . ARG A 1 102 ? -0.586 -7.188 -9.622 1.00 97.50 102 ARG A CA 1
ATOM 717 C C . ARG A 1 102 ? -0.846 -6.665 -8.208 1.00 97.50 102 ARG A C 1
ATOM 719 O O . ARG A 1 102 ? -1.227 -7.443 -7.334 1.00 97.50 102 ARG A O 1
ATOM 726 N N . LEU A 1 103 ? -0.618 -5.374 -7.966 1.00 97.19 103 LEU A N 1
ATOM 727 C CA . LEU A 1 103 ? -0.913 -4.754 -6.676 1.00 97.19 103 LEU A CA 1
ATOM 728 C C . LEU A 1 103 ? -2.423 -4.709 -6.414 1.00 97.19 103 LEU A C 1
ATOM 730 O O . LEU A 1 103 ? -2.840 -4.999 -5.298 1.00 97.19 103 LEU A O 1
ATOM 734 N N . ALA A 1 104 ? -3.233 -4.402 -7.430 1.00 97.06 104 ALA A N 1
ATOM 735 C CA . ALA A 1 104 ? -4.689 -4.432 -7.325 1.00 97.06 104 ALA A CA 1
ATOM 736 C C . ALA A 1 104 ? -5.212 -5.847 -7.030 1.00 97.06 104 ALA A C 1
ATOM 738 O O . ALA A 1 104 ? -6.007 -6.009 -6.107 1.00 97.06 104 ALA A O 1
ATOM 739 N N . ASP A 1 105 ? -4.706 -6.871 -7.725 1.00 97.94 105 ASP A N 1
ATOM 740 C CA . ASP A 1 105 ? -5.058 -8.273 -7.455 1.00 97.94 105 ASP A CA 1
ATOM 741 C C . ASP A 1 105 ? -4.724 -8.664 -6.010 1.00 97.94 105 ASP A C 1
ATOM 743 O O . ASP A 1 105 ? -5.539 -9.263 -5.317 1.00 97.94 105 ASP A O 1
ATOM 747 N N . CYS A 1 106 ? -3.547 -8.256 -5.522 1.00 96.44 106 CYS A N 1
ATOM 748 C CA . CYS A 1 106 ? -3.138 -8.478 -4.136 1.00 96.44 106 CYS A CA 1
ATOM 749 C C . CYS A 1 106 ? -4.112 -7.824 -3.139 1.00 96.44 106 CYS A C 1
ATOM 751 O O . CYS A 1 106 ? -4.457 -8.432 -2.132 1.00 96.44 106 CYS A O 1
ATOM 753 N N . VAL A 1 107 ? -4.607 -6.613 -3.422 1.00 96.81 107 VAL A N 1
ATOM 754 C CA . VAL A 1 107 ? -5.628 -5.962 -2.582 1.00 96.81 107 VAL A CA 1
ATOM 755 C C . VAL A 1 107 ? -6.949 -6.734 -2.607 1.00 96.81 107 VAL A C 1
ATOM 757 O O . VAL A 1 107 ? -7.554 -6.915 -1.555 1.00 96.81 107 VAL A O 1
ATOM 760 N N . VAL A 1 108 ? -7.380 -7.247 -3.762 1.00 97.38 108 VAL A N 1
ATOM 761 C CA . VAL A 1 108 ? -8.591 -8.084 -3.854 1.00 97.38 108 VAL A CA 1
ATOM 762 C C . VAL A 1 108 ? -8.437 -9.375 -3.041 1.00 97.38 108 VAL A C 1
ATOM 764 O O . VAL A 1 108 ? -9.342 -9.730 -2.284 1.00 97.38 108 VAL A O 1
ATOM 767 N N . GLU A 1 109 ? -7.289 -10.049 -3.152 1.00 96.69 109 GLU A N 1
ATOM 768 C CA . GLU A 1 109 ? -6.948 -11.232 -2.350 1.00 96.69 109 GLU A CA 1
ATOM 769 C C . GLU A 1 109 ? -6.984 -10.911 -0.842 1.00 96.69 109 GLU A C 1
ATOM 771 O O . GLU A 1 109 ? -7.566 -11.668 -0.063 1.00 96.69 109 GLU A O 1
ATOM 776 N N . LEU A 1 110 ? -6.426 -9.765 -0.433 1.00 94.81 110 LEU A N 1
ATOM 777 C CA . LEU A 1 110 ? -6.441 -9.299 0.958 1.00 94.81 110 LEU A CA 1
ATOM 778 C C . LEU A 1 110 ? -7.863 -9.037 1.466 1.00 94.81 110 LEU A C 1
ATOM 780 O O . LEU A 1 110 ? -8.210 -9.501 2.548 1.00 94.81 110 LEU A O 1
ATOM 784 N N . CYS A 1 111 ? -8.705 -8.352 0.688 1.00 94.00 111 CYS A N 1
ATOM 785 C CA . CYS A 1 111 ? -10.100 -8.107 1.061 1.00 94.00 111 CYS A CA 1
ATOM 786 C C . CYS A 1 111 ? -10.883 -9.416 1.240 1.00 94.00 111 CYS A C 1
ATOM 788 O O . CYS A 1 111 ? -11.675 -9.538 2.176 1.00 94.00 111 CYS A O 1
ATOM 790 N N . ALA A 1 112 ? -10.658 -10.402 0.366 1.00 93.56 112 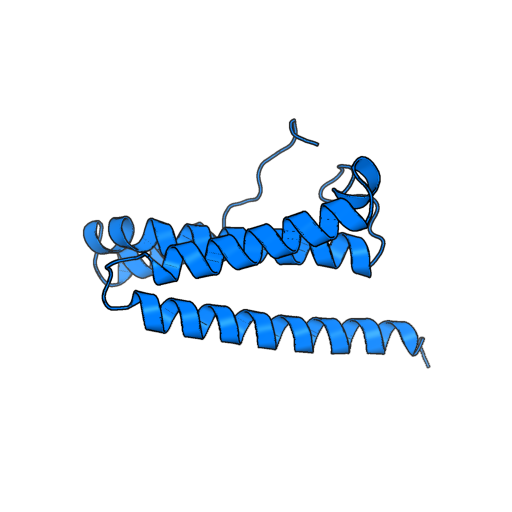ALA A N 1
ATOM 791 C CA . ALA A 1 112 ? -11.276 -11.719 0.496 1.00 93.56 112 ALA A CA 1
ATOM 792 C C . ALA A 1 112 ? -10.807 -12.446 1.768 1.00 93.56 112 ALA A C 1
ATOM 794 O O . ALA A 1 112 ? -11.633 -13.030 2.471 1.00 93.56 112 ALA A O 1
ATOM 795 N N . GLY A 1 113 ? -9.509 -12.369 2.084 1.00 92.44 113 GLY A N 1
ATOM 796 C CA . GLY A 1 113 ? -8.938 -12.904 3.322 1.00 92.44 113 GLY A CA 1
ATOM 797 C C . GLY A 1 113 ? -9.554 -12.272 4.570 1.00 92.44 113 GLY A C 1
ATOM 798 O O . GLY A 1 113 ? -10.104 -12.984 5.405 1.00 92.44 113 GLY A O 1
ATOM 799 N N . GLN A 1 114 ? -9.581 -10.938 4.642 1.00 90.31 114 GLN A N 1
ATOM 800 C CA . GLN A 1 114 ? -10.143 -10.209 5.785 1.00 90.31 114 GLN A CA 1
ATOM 801 C C . GLN A 1 114 ? -11.638 -10.503 5.988 1.00 90.31 114 GLN A C 1
ATOM 803 O O . GLN A 1 114 ? -12.123 -10.635 7.115 1.00 90.31 114 GLN A O 1
ATOM 808 N N . HIS A 1 115 ? -12.399 -10.651 4.898 1.00 90.69 115 HIS A N 1
ATOM 809 C CA . HIS A 1 115 ? -13.798 -11.059 4.989 1.00 90.69 115 HIS A CA 1
ATOM 810 C C . HIS A 1 115 ? -13.954 -12.468 5.584 1.00 90.69 115 HIS A C 1
ATOM 812 O O . HIS A 1 115 ? -14.843 -12.693 6.405 1.00 90.69 115 HIS A O 1
ATOM 818 N N . ALA A 1 116 ? -13.101 -13.416 5.187 1.00 89.94 116 ALA A N 1
ATOM 819 C CA . ALA A 1 116 ? -13.129 -14.774 5.723 1.00 89.94 116 ALA A CA 1
ATOM 820 C C . ALA A 1 116 ? -12.776 -14.811 7.221 1.00 89.94 116 ALA A C 1
ATOM 822 O O . ALA A 1 116 ? -13.473 -15.484 7.984 1.00 89.94 116 ALA A O 1
ATOM 823 N N . ASP A 1 117 ? -11.765 -14.047 7.642 1.00 86.81 117 ASP A N 1
ATOM 824 C CA . ASP A 1 117 ? -11.318 -13.978 9.039 1.00 86.81 117 ASP A CA 1
ATOM 825 C C . ASP A 1 117 ? -12.410 -13.386 9.944 1.00 86.81 117 ASP A C 1
ATOM 827 O O . ASP A 1 117 ? -12.868 -14.033 10.891 1.00 86.81 117 ASP A O 1
ATOM 831 N N . THR A 1 118 ? -12.950 -12.220 9.578 1.00 82.12 118 THR A N 1
ATOM 832 C CA . THR A 1 118 ? -14.047 -11.575 10.327 1.00 82.12 118 THR A CA 1
ATOM 833 C C . THR A 1 118 ? -15.328 -12.424 10.360 1.00 82.12 118 THR A C 1
ATOM 835 O O . THR A 1 118 ? -16.089 -12.386 11.334 1.00 82.12 118 THR A O 1
ATOM 838 N N . ALA A 1 119 ? -15.593 -13.226 9.321 1.00 82.88 119 ALA A N 1
ATOM 839 C CA . ALA A 1 119 ? -16.706 -14.175 9.311 1.00 82.88 119 ALA A CA 1
ATOM 840 C C . ALA A 1 119 ? -16.479 -15.364 10.261 1.00 82.88 119 ALA A C 1
ATOM 842 O O . ALA A 1 119 ? -17.449 -15.856 10.844 1.00 82.88 119 ALA A O 1
ATOM 843 N N . MET A 1 120 ? -15.235 -15.827 10.431 1.00 79.25 120 MET A N 1
ATOM 844 C CA . MET A 1 120 ? -14.885 -16.866 11.405 1.00 79.25 120 MET A CA 1
ATOM 845 C C . MET A 1 120 ? -15.039 -16.376 12.845 1.00 79.25 120 MET A C 1
ATOM 847 O O . MET A 1 120 ? -15.647 -17.078 13.652 1.00 79.25 120 MET A O 1
ATOM 851 N N . GLU A 1 121 ? -14.574 -15.168 13.165 1.00 80.12 121 GLU A N 1
ATOM 852 C CA . GLU A 1 121 ? -14.688 -14.596 14.516 1.00 80.12 121 GLU A CA 1
ATOM 853 C C . GLU A 1 121 ? -16.143 -14.479 14.984 1.00 80.12 121 GLU A C 1
ATOM 855 O O . GLU A 1 121 ? -16.474 -14.783 16.131 1.00 80.12 121 GLU A O 1
ATOM 860 N N . ARG A 1 122 ? -17.050 -14.119 14.068 1.00 74.69 122 ARG A N 1
ATOM 861 C CA . ARG A 1 122 ? -18.491 -14.014 14.348 1.00 74.69 122 ARG A CA 1
ATOM 862 C C . ARG A 1 122 ? -19.176 -15.354 14.610 1.00 74.69 122 ARG A C 1
ATOM 864 O O . ARG A 1 122 ? -20.278 -15.354 15.154 1.00 74.69 122 ARG A O 1
ATOM 871 N N . ARG A 1 123 ? -18.581 -16.483 14.207 1.00 71.81 123 ARG A N 1
ATOM 872 C CA . ARG A 1 123 ? -19.191 -17.814 14.374 1.00 71.81 123 ARG A CA 1
ATOM 873 C C . ARG A 1 123 ? -19.026 -18.391 15.783 1.00 71.81 123 ARG A C 1
ATOM 875 O O . ARG A 1 123 ? -19.798 -19.278 16.126 1.00 71.81 123 ARG A O 1
ATOM 882 N N . GLY A 1 124 ? -18.114 -17.859 16.603 1.00 54.81 124 GLY A N 1
ATOM 883 C CA . GLY A 1 124 ? -17.791 -18.409 17.926 1.00 54.81 124 GLY A CA 1
ATOM 884 C C . GLY A 1 124 ? -17.148 -19.809 17.855 1.00 54.81 124 GLY A C 1
ATOM 885 O O . GLY A 1 124 ? -17.241 -20.482 16.825 1.00 54.81 124 GLY A O 1
ATOM 886 N N . PRO A 1 125 ? -16.444 -20.263 18.909 1.00 55.34 125 PRO A N 1
ATOM 887 C CA . PRO A 1 125 ? -15.983 -21.649 18.975 1.00 55.34 125 PRO A CA 1
ATOM 888 C C . PRO A 1 125 ? -17.184 -22.617 19.032 1.00 55.34 125 PRO A C 1
ATOM 890 O O . PRO A 1 125 ? -18.255 -22.206 19.488 1.00 55.34 125 PRO A O 1
ATOM 893 N N . PRO A 1 126 ? -17.024 -23.870 18.558 1.00 57.69 126 PRO A N 1
ATOM 894 C CA . PRO A 1 126 ? -18.075 -24.886 18.637 1.00 57.69 126 PRO A CA 1
ATOM 895 C C . PRO A 1 126 ? -18.489 -25.207 20.077 1.00 57.69 126 PRO A C 1
ATOM 897 O O . PRO A 1 126 ? -17.647 -25.055 20.993 1.00 57.69 126 PRO A O 1
#

Radius of gyration: 16.59 Å; chains: 1; bounding box: 41×36×41 Å

=== Feature glossary ===
The record interleaves many kinds of information about one protein. Here is each kind framed as the question it answers.

Q: What known structures does this most resemble?
A: Structural nearest neighbors (via Foldseek easy-search vs the PDB). Reported per hit: target PDB id, E-value, and alignment TM-score. A TM-score above ~0.5 is the conventional threshold for 'same fold'.

Q: Where is each backbone atom in 3D?
A: The mmCIF table is the protein's shape written out atom by atom. For each backbone N, Cα, C, and carbonyl O, it records an (x, y, z) coordinate triple in Å plus the residue type, chain letter, and residue number.

Q: What are the backbone torsion angles?
A: The φ/ψ torsion pair specifies the backbone conformation at each residue. φ rotates about the N–Cα bond, ψ about the Cα–C bond. Steric clashes forbid most of the (φ, ψ) plane — the allowed regions (α-helix basin, β-sheet basin, left-handed helix) are the Ramachandran-allowe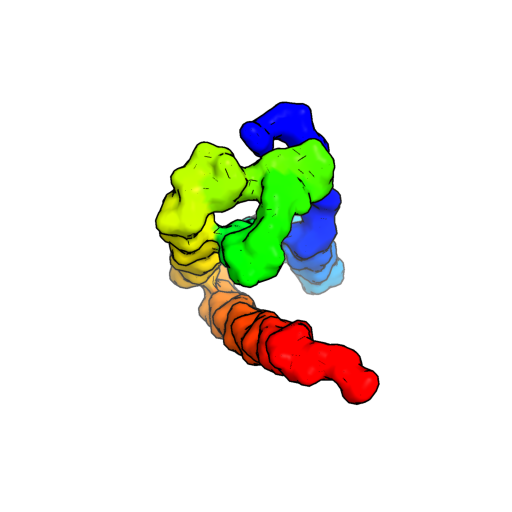d regions.

Q: Which residues are buried vs exposed?
A: Solvent-accessible surface area (SASA) is the area in Å² traced out by the centre of a 1.4 Å probe sphere (a water molecule) rolled over the protein's van der Waals surface (Shrake–Rupley / Lee–Richards construction). Buried residues have near-zero SASA; fully exposed residues can exceed 200 Å². The total SASA scales roughly with the number of surface residues.

Q: How confident is the AlphaFold model at each residue?
A: pLDDT is the predicted lDDT-Cα score: AlphaFold's confidence that the local environment of each residue (all inter-atomic distances within 15 Å) is correctly placed. It is a per-residue number between 0 and 100, with higher meaning more reliable.

Q: What does the local fold look like, residue by residue?
A: 3Di is Foldseek's structural alphabet. Each residue is assigned one of twenty discrete states based on how its Cα sits relative to its spatial (not sequential) neighbors. Aligning 3Di strings finds structural homologs roughly as well as full 3D superposition, but orders of magnitude faster.

Q: How big and how compact is the whole molecule?
A: Radius of gyration (Rg) is the root-mean-square distance of Cα atoms from their centroid — a single number for overall size and compactness. A globular domain of N residues has Rg ≈ 2.2·N^0.38 Å; an extended or disordered chain has a much larger Rg. The Cα contact count is the number of residue pairs whose Cα atoms are within 8 Å and are more than four positions apart in sequence — a standard proxy for tertiary packing density. The bounding box is the smallest axis-aligned box enclosing all Cα atoms.

Q: Which residues are in helices, strands, or loops?
A: DSSP 8-state secondary structure assigns each residu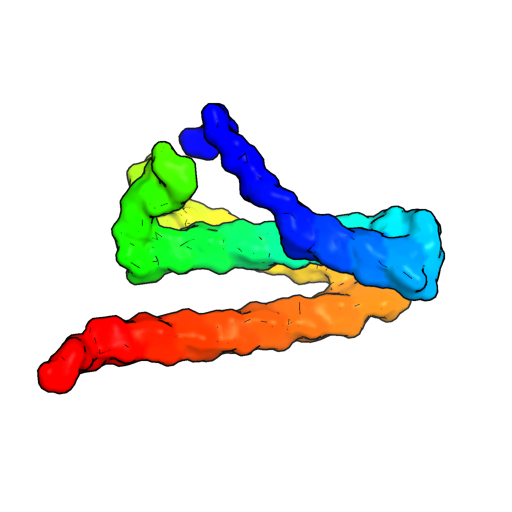e one of H (α-helix), G (3₁₀-helix), I (π-helix), E (extended β-strand), B (isolated β-bridge), T (hydrogen-bonded turn), S (bend), or '-' (coil). The assignment is computed from backbone hydrogen-bond geometry via the Kabsch–Sander algorithm.

Q: How mobile is each atom in the crystal?
A: Crystallographic B-factors measure how much each atom's electron density is smeared out, in Å². They rise in mobile loops and surface residues and fall in the buried interior. In AlphaFold models this column is repurposed to hold pLDDT instead.

Q: What if only a Cα trace is available?
A: P-SEA three-state annotation labels each residue as helix, strand, or coil based purely on the geometry of the Cα trace. It serves as a fallback when the full backbone (and thus DSSP) is unavailable.

Q: What family and function is it annotated with?
A: Database cross-references. InterPro integrates a dozen domain/family signature databases into unified entries with residue-range hits. GO terms attach function/process/location labels with evidence codes. CATH codes position the fold in a four-level structural taxonomy. Organism is the NCBI-taxonomy species name.

Q: Are the domains correctly placed relative to each other?
A: Predicted Aligned Error (PAE) is an AlphaFold confidence matrix: entry (i, j) is the expected error in the position of residue j, in ångströms, when the prediction is superimposed on the true structure at residue i. Low PAE within a block of residues means that block is internally rigid and well-predicted; high PAE between two blocks means their relative placement is uncertain even if each block individually is confident.

Q: What do the diagnostic plots show?
A: Three diagnostic plots accompany the record. The Cα contact map visualizes the tertiary structure as a 2D adjacency matrix (8 Å cutoff, sequence-local contacts suppressed). The Ramachandran plot shows the distribution of backbone (φ, ψ) torsions, with points in the α and β basins reflecting secondary structure content. The PAE plot shows AlphaFold's inter-residue confidence as a color matrix.

Q: What is the amino-acid chain?
A: Primary structure: the covalent order of the twenty standard amino acids along the backbone. Two proteins with the same sequence will (almost always) fold to the same structure; two with 30% identity often share a fold but not the details.

Q: What do the rendered images show?
A: The six renders are orthographic views along the three Cartesian axes in both directions. Representation (cartoon, sticks, or surface) and color scheme (sequence-rainbow or by-chain) vary across proteins so the training set covers all the common visualization conventions.